Protein AF-A0A527YS20-F1 (afdb_monomer_lite)

pLDDT: mean 75.53, std 14.33, range [44.69, 91.94]

Secondary structure (DSSP, 8-state):
--SEEEEEEEEEEEETTEEEEEEEEEEEEEEE-SS-SSGGGGTT-TT-EEEEEEEEEEE-------------

Radius of gyration: 20.19 Å; chains: 1; bounding box: 37×22×66 Å

Foldseek 3Di:
DVFKDKDKDWDWDDDPPDTDIWIKIKIWGWDWDCDDPDPVCCVVCVRRIDTPDIDMDTDPDPDPDPPDPPDD

Structure (mmCIF, N/CA/C/O backbone):
data_AF-A0A527YS20-F1
#
_entry.id   AF-A0A527YS20-F1
#
loop_
_atom_site.group_PDB
_atom_site.id
_atom_site.type_symbol
_atom_site.label_atom_id
_atom_site.label_alt_id
_atom_site.label_comp_id
_atom_site.label_asym_id
_atom_site.label_entity_id
_atom_site.label_seq_id
_atom_site.pdbx_PDB_ins_code
_atom_site.Cartn_x
_atom_site.Cartn_y
_atom_site.Cartn_z
_atom_site.occupancy
_atom_site.B_iso_or_equiv
_atom_site.auth_seq_id
_atom_site.auth_comp_id
_atom_site.auth_asym_id
_atom_site.auth_atom_id
_atom_site.pdbx_PDB_model_num
ATOM 1 N N . ASN A 1 1 ? -16.159 -9.631 -3.230 1.00 56.41 1 ASN A N 1
ATOM 2 C CA . ASN A 1 1 ? -14.804 -9.228 -2.784 1.00 56.41 1 ASN A CA 1
ATOM 3 C C . ASN A 1 1 ? -14.740 -7.722 -2.530 1.00 56.41 1 ASN A C 1
ATOM 5 O O . ASN A 1 1 ? -14.265 -6.993 -3.383 1.00 56.41 1 ASN A O 1
ATOM 9 N N . ARG A 1 2 ? -15.267 -7.232 -1.395 1.00 73.50 2 ARG A N 1
ATOM 10 C CA . ARG A 1 2 ? -15.379 -5.779 -1.102 1.00 73.50 2 ARG A CA 1
ATOM 11 C C . ARG A 1 2 ? -14.186 -5.204 -0.315 1.00 73.50 2 ARG A C 1
ATOM 13 O O . ARG A 1 2 ? -14.180 -4.027 0.016 1.00 73.50 2 ARG A O 1
ATOM 20 N N . THR A 1 3 ? -13.218 -6.057 0.011 1.00 84.88 3 THR A N 1
ATOM 21 C CA . THR A 1 3 ? -12.059 -5.804 0.888 1.00 84.88 3 THR A CA 1
ATOM 22 C C . THR A 1 3 ? -10.732 -6.121 0.194 1.00 84.88 3 THR A C 1
ATOM 24 O O . THR A 1 3 ? -9.697 -6.235 0.843 1.00 84.88 3 THR A O 1
ATOM 27 N N . THR A 1 4 ? -10.755 -6.308 -1.126 1.00 87.81 4 THR A N 1
ATOM 28 C CA . THR A 1 4 ? -9.574 -6.603 -1.939 1.00 87.81 4 THR A CA 1
ATOM 29 C C . THR A 1 4 ? -9.543 -5.626 -3.100 1.00 87.81 4 THR A C 1
ATOM 31 O O . THR A 1 4 ? -10.542 -5.487 -3.802 1.00 87.81 4 THR A O 1
ATOM 34 N N . ALA A 1 5 ? -8.413 -4.953 -3.286 1.00 88.50 5 ALA A N 1
ATOM 35 C CA . ALA A 1 5 ? -8.173 -4.041 -4.393 1.00 88.50 5 ALA A CA 1
ATOM 36 C C . ALA A 1 5 ? -6.952 -4.496 -5.191 1.00 88.50 5 ALA A C 1
ATOM 38 O O . ALA A 1 5 ? -5.951 -4.932 -4.620 1.00 88.50 5 ALA A O 1
ATOM 39 N N . THR A 1 6 ? -7.038 -4.355 -6.511 1.00 91.00 6 THR A N 1
ATOM 40 C CA . THR A 1 6 ? -5.905 -4.517 -7.421 1.00 91.00 6 THR A CA 1
ATOM 41 C C . THR A 1 6 ? -5.490 -3.140 -7.911 1.00 91.00 6 THR A C 1
ATOM 43 O O . THR A 1 6 ? -6.314 -2.395 -8.438 1.00 91.00 6 THR A O 1
ATOM 46 N N . VAL A 1 7 ? -4.219 -2.799 -7.731 1.00 89.62 7 VAL A N 1
ATOM 47 C CA . VAL A 1 7 ? -3.647 -1.503 -8.095 1.00 89.62 7 VAL A CA 1
ATOM 48 C C . VAL A 1 7 ? -2.524 -1.741 -9.094 1.00 89.62 7 VAL A C 1
ATOM 50 O O . VAL A 1 7 ? -1.572 -2.458 -8.796 1.00 89.62 7 VAL A O 1
ATOM 53 N N . ARG A 1 8 ? -2.630 -1.142 -10.281 1.00 90.62 8 ARG A N 1
ATOM 54 C CA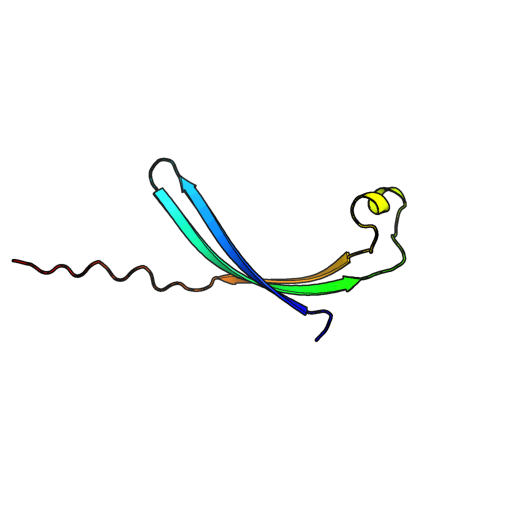 . ARG A 1 8 ? -1.544 -1.114 -11.268 1.00 90.62 8 ARG A CA 1
ATOM 55 C C . ARG A 1 8 ? -0.730 0.152 -11.065 1.00 90.62 8 ARG A C 1
ATOM 57 O O . ARG A 1 8 ? -1.305 1.237 -11.009 1.00 90.62 8 ARG A O 1
ATOM 64 N N . LEU A 1 9 ? 0.583 0.010 -10.945 1.00 88.69 9 LEU A N 1
ATOM 65 C CA . LEU A 1 9 ? 1.497 1.129 -10.744 1.00 88.69 9 LEU A CA 1
ATOM 66 C C . LEU A 1 9 ? 2.733 0.966 -11.628 1.00 88.69 9 LEU A C 1
ATOM 68 O O . LEU A 1 9 ? 3.229 -0.140 -11.827 1.00 88.69 9 LEU A O 1
ATOM 72 N N . SER A 1 10 ? 3.233 2.081 -12.146 1.00 86.38 10 SER A N 1
ATOM 73 C CA . SER A 1 10 ? 4.500 2.149 -12.869 1.00 86.38 10 SER A CA 1
ATOM 74 C C . SER A 1 10 ? 5.486 2.979 -12.061 1.00 86.38 10 SER A C 1
ATOM 76 O O . SER A 1 10 ? 5.155 4.089 -11.641 1.00 86.38 10 SER A O 1
ATOM 78 N N . THR A 1 11 ? 6.686 2.459 -11.844 1.00 87.62 11 THR A N 1
ATOM 79 C CA . THR A 1 11 ? 7.773 3.188 -11.189 1.00 87.62 11 THR A CA 1
ATOM 80 C C . THR A 1 11 ? 8.772 3.646 -12.235 1.00 87.62 11 THR A C 1
ATOM 82 O O . THR A 1 11 ? 9.218 2.853 -13.060 1.00 87.62 11 THR A O 1
ATOM 85 N N . GLU A 1 12 ? 9.129 4.925 -12.199 1.00 88.81 12 GLU A N 1
ATOM 86 C CA . GLU A 1 12 ? 10.154 5.497 -13.068 1.00 88.81 12 GLU A CA 1
ATOM 87 C C . GLU A 1 12 ? 11.378 5.850 -12.236 1.00 88.81 12 GLU A C 1
ATOM 89 O O . GLU A 1 12 ? 11.344 6.753 -11.401 1.00 88.81 12 GLU A O 1
ATOM 94 N N . GLU A 1 13 ? 12.471 5.130 -12.465 1.00 86.81 13 GLU A N 1
ATOM 95 C CA . GLU A 1 13 ? 13.757 5.439 -11.863 1.00 86.81 13 GLU A CA 1
ATOM 96 C C . GLU A 1 13 ? 14.593 6.248 -12.856 1.00 86.81 13 GLU A C 1
ATOM 98 O O . GLU A 1 13 ? 15.019 5.746 -13.901 1.00 86.81 13 GLU A O 1
ATOM 103 N N . LYS A 1 14 ? 14.827 7.523 -12.531 1.00 88.44 14 LYS A N 1
ATOM 104 C CA . LYS A 1 14 ? 15.665 8.419 -13.329 1.00 88.44 14 LYS A CA 1
ATOM 105 C C . LYS A 1 14 ? 17.090 8.420 -12.773 1.00 88.44 14 LYS A C 1
ATOM 107 O O . LYS A 1 14 ? 17.361 9.000 -11.724 1.00 88.44 14 LYS A O 1
ATOM 112 N N . ARG A 1 15 ? 18.010 7.775 -13.487 1.00 85.62 15 ARG A N 1
ATOM 113 C CA . ARG A 1 15 ? 19.466 7.846 -13.277 1.00 85.62 15 ARG A CA 1
ATOM 114 C C . ARG A 1 15 ? 20.066 8.851 -14.265 1.00 85.62 15 ARG A C 1
ATOM 116 O O . ARG A 1 15 ? 19.460 9.137 -15.293 1.00 85.62 15 ARG A O 1
ATOM 123 N N . GLN A 1 16 ? 21.265 9.365 -13.969 1.00 81.69 16 GLN A N 1
ATOM 124 C CA . GLN A 1 16 ? 21.936 10.461 -14.702 1.00 81.69 16 GLN A CA 1
ATOM 125 C C . GLN A 1 16 ? 21.890 10.364 -16.238 1.00 81.69 16 GLN A C 1
ATOM 127 O O . GLN A 1 16 ? 21.871 11.402 -16.888 1.00 81.69 16 GLN A O 1
ATOM 132 N N . ASN A 1 17 ? 21.839 9.159 -16.814 1.00 83.88 17 ASN A N 1
ATOM 133 C CA . ASN A 1 17 ? 21.740 8.965 -18.263 1.00 83.88 17 ASN A CA 1
ATOM 134 C C . ASN A 1 17 ? 20.737 7.870 -18.682 1.00 83.88 17 ASN A C 1
ATOM 136 O O . ASN A 1 17 ? 20.732 7.411 -19.819 1.00 83.88 17 ASN A O 1
ATOM 140 N N . THR A 1 18 ? 19.904 7.382 -17.759 1.00 79.69 18 THR A N 1
ATOM 141 C CA . THR A 1 18 ? 18.965 6.288 -18.048 1.00 79.69 18 THR A CA 1
ATOM 142 C C . THR A 1 18 ? 17.689 6.475 -17.252 1.00 79.69 18 THR A C 1
ATOM 144 O O . THR A 1 18 ? 17.729 6.682 -16.044 1.00 79.69 18 THR A O 1
ATOM 147 N N . THR A 1 19 ? 16.548 6.377 -17.930 1.00 83.94 19 THR A N 1
ATOM 148 C CA . THR A 1 19 ? 15.241 6.274 -17.277 1.00 83.94 19 THR A CA 1
ATOM 149 C C . THR A 1 19 ? 14.779 4.834 -17.408 1.00 83.94 19 THR A C 1
ATOM 151 O O . THR A 1 19 ? 14.589 4.356 -18.524 1.00 83.94 19 THR A O 1
ATOM 154 N N . ARG A 1 20 ? 14.630 4.133 -16.283 1.00 82.25 20 ARG A N 1
ATOM 155 C CA . ARG A 1 20 ? 14.096 2.769 -16.252 1.00 82.25 20 ARG A CA 1
ATOM 156 C C . ARG A 1 20 ? 12.658 2.827 -15.758 1.00 82.25 20 ARG A C 1
ATOM 158 O O . ARG A 1 20 ? 12.412 3.290 -14.647 1.00 82.25 20 ARG A O 1
ATOM 165 N N . ARG A 1 21 ? 11.714 2.386 -16.591 1.00 85.94 21 ARG A N 1
ATOM 166 C CA . ARG A 1 21 ? 10.303 2.259 -16.214 1.00 85.94 21 ARG A CA 1
ATOM 167 C C . ARG A 1 21 ? 10.007 0.796 -15.910 1.00 85.94 21 ARG A C 1
ATOM 169 O O . ARG A 1 21 ? 10.213 -0.063 -16.759 1.00 85.94 21 ARG A O 1
ATOM 176 N N . GLU A 1 22 ? 9.528 0.525 -14.708 1.00 86.81 22 GLU A N 1
ATOM 177 C CA . GLU A 1 22 ? 9.105 -0.805 -14.277 1.00 86.81 22 GLU A CA 1
ATOM 178 C C . GLU A 1 22 ? 7.607 -0.798 -13.990 1.00 86.81 22 GLU A C 1
ATOM 180 O O . GLU A 1 22 ? 7.052 0.200 -13.524 1.00 86.81 22 GLU A O 1
ATOM 185 N N . HIS A 1 23 ? 6.949 -1.913 -14.283 1.00 89.12 23 HIS A N 1
ATOM 186 C CA . HIS A 1 23 ? 5.514 -2.070 -14.108 1.00 89.12 23 HIS A CA 1
ATOM 187 C C . HIS A 1 23 ? 5.245 -3.105 -13.025 1.00 89.12 23 HIS A C 1
ATOM 189 O O . HIS A 1 23 ? 5.915 -4.135 -12.933 1.00 89.12 23 HIS A O 1
ATOM 195 N N . TRP A 1 24 ? 4.270 -2.802 -12.178 1.00 88.69 24 TRP A N 1
ATOM 196 C CA . TRP A 1 24 ? 3.945 -3.606 -11.015 1.00 88.69 24 TRP A CA 1
ATOM 197 C C . TRP A 1 24 ? 2.436 -3.711 -10.848 1.00 88.69 24 TRP A C 1
ATOM 199 O O . TRP A 1 24 ? 1.687 -2.749 -11.057 1.00 88.69 24 TRP A O 1
ATOM 209 N N . VAL A 1 25 ? 2.003 -4.871 -10.366 1.00 91.44 25 VAL A N 1
ATOM 210 C CA . VAL A 1 25 ? 0.629 -5.094 -9.929 1.00 91.44 25 VAL A CA 1
ATOM 211 C C . VAL A 1 25 ? 0.648 -5.370 -8.435 1.00 91.44 25 VAL A C 1
ATOM 213 O O . VAL A 1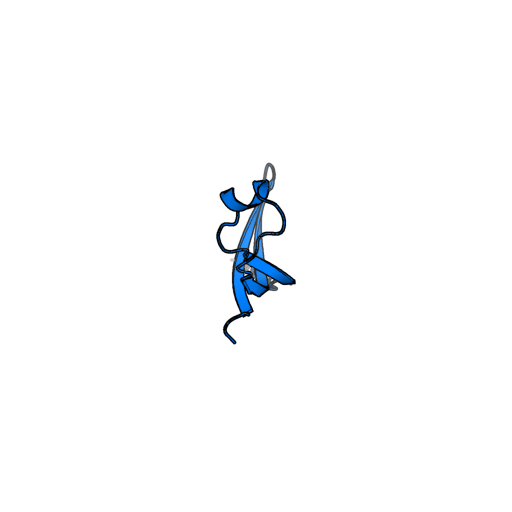 25 ? 1.305 -6.298 -7.965 1.00 91.44 25 VAL A O 1
ATOM 216 N N . ALA A 1 26 ? -0.067 -4.551 -7.672 1.00 90.94 26 ALA A N 1
ATOM 217 C CA . ALA A 1 26 ? -0.257 -4.745 -6.247 1.00 90.94 26 ALA A CA 1
ATOM 218 C C . ALA A 1 26 ? -1.657 -5.293 -5.964 1.00 90.94 26 ALA A C 1
ATOM 220 O O . ALA A 1 26 ? -2.658 -4.779 -6.468 1.00 90.94 26 ALA A O 1
ATOM 221 N N . VAL A 1 27 ? -1.728 -6.319 -5.123 1.00 91.94 27 VAL A N 1
ATOM 222 C CA . VAL A 1 27 ? -2.973 -6.844 -4.564 1.00 91.94 27 VAL A CA 1
ATOM 223 C C . VAL A 1 27 ? -2.988 -6.509 -3.082 1.00 91.94 27 VAL A C 1
ATOM 225 O O . VAL A 1 27 ? -2.086 -6.883 -2.331 1.00 91.94 27 VAL A O 1
ATOM 228 N N . ILE A 1 28 ? -4.012 -5.768 -2.671 1.00 91.69 28 ILE A N 1
ATOM 229 C CA . ILE A 1 28 ? -4.132 -5.226 -1.320 1.00 91.69 28 ILE A CA 1
ATOM 230 C C . ILE A 1 28 ? -5.417 -5.751 -0.704 1.00 91.69 28 ILE A C 1
ATOM 232 O O . ILE A 1 28 ? -6.502 -5.559 -1.259 1.00 91.69 28 ILE A O 1
ATOM 236 N N . LYS A 1 29 ? -5.308 -6.374 0.469 1.00 90.62 29 LYS A N 1
ATOM 237 C CA . LYS A 1 29 ? -6.457 -6.722 1.303 1.00 90.62 29 LYS A CA 1
ATOM 238 C C . LYS A 1 29 ? -6.559 -5.715 2.436 1.00 90.62 29 LYS A C 1
ATOM 240 O O . LYS A 1 29 ? -5.595 -5.502 3.172 1.00 90.62 29 LYS A O 1
ATOM 245 N N . PHE A 1 30 ? -7.714 -5.081 2.560 1.00 88.12 30 PHE A N 1
ATOM 246 C CA . PHE A 1 30 ? -7.932 -3.995 3.504 1.00 88.12 30 PHE A CA 1
ATOM 247 C C . PHE A 1 30 ? -9.256 -4.148 4.248 1.00 88.12 30 PHE A C 1
ATOM 249 O O . PHE A 1 30 ? -10.204 -4.777 3.776 1.00 88.12 30 PHE A O 1
ATOM 256 N N . ARG A 1 31 ? -9.329 -3.537 5.426 1.00 85.56 31 ARG A N 1
ATOM 257 C CA . ARG A 1 31 ? -10.542 -3.410 6.234 1.00 85.56 31 ARG A CA 1
ATOM 258 C C . ARG A 1 31 ? -10.650 -1.993 6.777 1.00 85.56 31 ARG A C 1
ATOM 260 O O . ARG A 1 31 ? -9.641 -1.324 6.968 1.00 85.56 31 ARG A O 1
ATOM 267 N N . TYR A 1 32 ? -11.872 -1.565 7.060 1.00 80.25 32 TYR A N 1
ATOM 268 C CA . TYR A 1 32 ? -12.135 -0.331 7.796 1.00 80.25 32 TYR A CA 1
ATOM 269 C C . TYR A 1 32 ? -12.456 -0.679 9.249 1.00 80.25 32 TYR A C 1
ATOM 271 O O . TYR A 1 32 ? -13.170 -1.653 9.504 1.00 80.25 32 TYR A O 1
ATOM 279 N N . THR A 1 33 ? -11.930 0.092 10.196 1.00 70.12 33 THR A N 1
ATOM 280 C CA . THR A 1 33 ? -12.273 -0.023 11.617 1.00 70.12 33 THR A CA 1
ATOM 281 C C . THR A 1 33 ? -12.804 1.316 12.119 1.00 70.12 33 THR A C 1
ATOM 283 O O . THR A 1 33 ? -12.164 2.346 11.951 1.00 70.12 33 THR A O 1
ATOM 286 N N . SER A 1 34 ? -13.993 1.321 12.726 1.00 61.88 34 SER A N 1
ATOM 287 C CA . SER A 1 34 ? -14.646 2.546 13.220 1.00 61.88 34 SER A CA 1
ATOM 288 C C . SER A 1 34 ? -14.038 3.080 14.524 1.00 61.88 34 SER A C 1
ATOM 290 O O . SER A 1 34 ? -14.335 4.200 14.940 1.00 61.88 34 SER A O 1
ATOM 292 N N . THR A 1 35 ? -13.169 2.301 15.168 1.00 58.97 35 THR A N 1
ATOM 293 C CA . THR A 1 35 ? -12.471 2.658 16.404 1.00 58.97 35 THR A CA 1
ATOM 294 C C 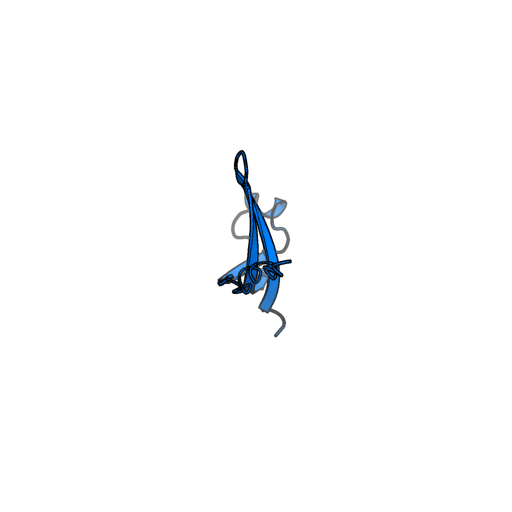. THR A 1 35 ? -10.975 2.855 16.142 1.00 58.97 35 THR A C 1
ATOM 296 O O . THR A 1 35 ? -10.234 1.881 15.993 1.00 58.97 35 THR A O 1
ATOM 299 N N . PRO A 1 36 ? -10.497 4.107 16.073 1.00 57.78 36 PRO A N 1
ATOM 300 C CA . PRO A 1 36 ? -9.070 4.393 16.076 1.00 57.78 36 PRO A CA 1
ATOM 301 C C . PRO A 1 36 ? -8.496 4.138 17.472 1.00 57.78 36 PRO A C 1
ATOM 303 O O . PRO A 1 36 ? -9.092 4.509 18.480 1.00 57.78 36 PRO A O 1
ATOM 306 N N . LEU A 1 37 ? -7.327 3.499 17.523 1.00 59.25 37 LEU A N 1
ATOM 307 C CA . LEU A 1 37 ? -6.697 3.049 18.769 1.00 59.25 37 LEU A CA 1
ATOM 308 C C . LEU A 1 37 ? -6.118 4.207 19.613 1.00 59.25 37 LEU A C 1
ATOM 310 O O . LEU A 1 37 ? -5.889 4.034 20.806 1.00 59.25 37 LEU A O 1
ATOM 314 N N . LYS A 1 38 ? -5.876 5.380 19.006 1.00 61.44 38 LYS A N 1
ATOM 315 C CA . LYS A 1 38 ? -5.379 6.609 19.654 1.00 61.44 38 LYS A CA 1
ATOM 316 C C . LYS A 1 38 ? -5.922 7.855 18.945 1.00 61.44 38 LYS A C 1
ATOM 318 O O . LYS A 1 38 ? -6.066 7.855 17.723 1.00 61.44 38 LYS A O 1
ATOM 323 N N . ASN A 1 39 ? -6.193 8.917 19.706 1.00 60.88 39 ASN A N 1
ATOM 324 C CA . ASN A 1 39 ? -6.811 10.152 19.204 1.00 60.88 39 ASN A CA 1
ATOM 325 C C . ASN A 1 39 ? -5.908 10.938 18.227 1.00 60.88 39 ASN A C 1
ATOM 327 O O . ASN A 1 39 ? -6.417 11.644 17.366 1.00 60.88 39 ASN A O 1
ATOM 331 N N . GLU A 1 40 ? -4.587 10.767 18.308 1.00 66.19 40 GLU A N 1
ATOM 332 C CA . GLU A 1 40 ? -3.596 11.444 17.451 1.00 66.19 40 GLU A CA 1
ATOM 333 C C . GLU A 1 40 ? -3.641 10.971 15.986 1.00 66.19 40 GLU A C 1
ATOM 335 O O . GLU A 1 40 ? -3.432 11.766 15.080 1.00 66.19 40 GLU A O 1
ATOM 340 N N . TYR A 1 41 ? -4.008 9.710 15.725 1.00 63.59 41 TYR A N 1
ATOM 341 C CA . TYR A 1 41 ? -4.068 9.157 14.361 1.00 63.59 41 TYR A CA 1
ATOM 342 C C . TYR A 1 41 ? -5.409 9.382 13.651 1.00 63.59 41 TYR A C 1
ATOM 344 O O . TYR A 1 41 ? -5.571 9.005 12.489 1.00 63.59 41 TYR A O 1
ATOM 352 N N . ARG A 1 42 ? -6.392 9.991 14.331 1.00 66.88 42 ARG A N 1
ATOM 353 C CA . ARG A 1 42 ? -7.705 10.283 13.732 1.00 66.88 42 ARG A CA 1
ATOM 354 C C . ARG A 1 42 ? -7.637 11.308 12.608 1.00 66.88 42 ARG A C 1
ATOM 356 O O . ARG A 1 42 ? -8.485 11.249 11.723 1.00 66.88 42 ARG A O 1
ATOM 363 N N . PHE A 1 43 ? -6.668 12.221 12.654 1.00 68.19 43 PHE A N 1
ATOM 364 C CA . PHE A 1 43 ? -6.520 13.261 11.637 1.00 68.19 43 PHE A CA 1
ATOM 365 C C . PHE A 1 43 ? -6.078 12.687 10.287 1.00 68.19 43 PHE A C 1
ATOM 367 O O . PHE A 1 43 ? -6.679 13.025 9.272 1.00 68.19 43 PHE A O 1
ATOM 374 N N . ASP A 1 44 ? -5.120 11.758 10.279 1.00 70.56 44 ASP A N 1
ATOM 375 C CA . ASP A 1 44 ? -4.639 11.134 9.039 1.00 70.56 44 ASP A CA 1
ATOM 376 C C . ASP A 1 44 ? -5.543 9.989 8.561 1.00 70.56 44 ASP A C 1
ATOM 378 O O . ASP A 1 44 ? -5.643 9.719 7.364 1.00 70.56 44 ASP A O 1
ATOM 382 N N . ASN A 1 45 ? -6.212 9.292 9.488 1.00 70.12 45 ASN A N 1
ATOM 383 C CA . ASN A 1 45 ? -7.020 8.117 9.172 1.00 70.12 45 ASN A CA 1
ATOM 384 C C . ASN A 1 45 ? -8.398 8.139 9.863 1.00 70.12 45 ASN A C 1
ATOM 386 O O . ASN A 1 45 ? -8.661 7.335 10.767 1.00 70.12 45 ASN A O 1
ATOM 390 N N . PRO A 1 46 ? -9.316 9.019 9.423 1.00 69.94 46 PRO A N 1
ATOM 391 C CA . PRO A 1 46 ? -10.634 9.179 10.042 1.00 69.94 46 PRO A CA 1
ATOM 392 C C . PRO A 1 46 ? -11.525 7.932 9.924 1.00 69.94 46 PRO A C 1
ATOM 394 O O . PRO A 1 46 ? -12.425 7.742 10.740 1.00 69.94 46 PRO A O 1
ATOM 397 N N . LEU A 1 47 ? -11.270 7.065 8.935 1.00 76.62 47 LEU A N 1
ATOM 398 C CA . LEU A 1 47 ? -12.042 5.842 8.668 1.00 76.62 47 LEU A CA 1
ATOM 399 C C . LEU A 1 47 ? -11.380 4.564 9.211 1.00 76.62 47 LEU A C 1
ATOM 401 O O . LEU A 1 47 ? -11.923 3.472 9.025 1.00 76.62 47 LEU A O 1
ATOM 405 N N . GLY A 1 48 ? -10.194 4.677 9.820 1.00 75.88 48 GLY A N 1
ATOM 406 C CA . GLY A 1 48 ? -9.420 3.525 10.281 1.00 75.88 48 GLY A CA 1
ATOM 407 C C . GLY A 1 48 ? -9.135 2.521 9.161 1.00 75.88 48 GLY A C 1
ATOM 408 O O . GLY A 1 48 ? -9.314 1.317 9.343 1.00 75.88 48 GLY A O 1
ATOM 409 N N . PHE A 1 49 ? -8.746 3.002 7.978 1.00 83.50 49 PHE A N 1
ATOM 410 C CA . PHE A 1 49 ? -8.273 2.152 6.892 1.00 83.50 49 PHE A CA 1
ATOM 411 C C . PHE A 1 49 ? -7.061 1.348 7.366 1.00 83.50 49 PHE A C 1
ATOM 413 O O . PHE A 1 49 ? -6.052 1.917 7.782 1.00 83.50 49 PHE A O 1
ATOM 420 N N . GLN A 1 50 ? -7.169 0.026 7.310 1.00 83.31 50 GLN A N 1
ATOM 421 C CA . GLN A 1 50 ? -6.115 -0.891 7.705 1.00 83.31 50 GLN A CA 1
ATOM 422 C C . GLN A 1 50 ? -5.850 -1.888 6.584 1.00 83.31 50 GLN A C 1
ATOM 424 O O . GLN A 1 50 ? -6.748 -2.614 6.156 1.00 83.31 50 GLN A O 1
ATOM 429 N N . VAL A 1 51 ? -4.592 -1.969 6.160 1.00 85.75 51 VAL A N 1
ATOM 430 C CA . VAL A 1 51 ? -4.110 -3.014 5.253 1.00 85.75 51 VAL A CA 1
ATOM 431 C C . VAL A 1 51 ? -3.776 -4.249 6.083 1.00 85.75 51 VAL A C 1
ATOM 433 O O . VAL A 1 51 ? -2.991 -4.173 7.025 1.00 85.75 51 VAL A O 1
ATOM 436 N N . THR A 1 52 ? -4.400 -5.380 5.767 1.00 87.06 52 THR A N 1
ATOM 437 C CA . THR A 1 52 ? -4.114 -6.668 6.417 1.00 87.06 52 THR A CA 1
ATOM 438 C C . THR A 1 52 ? -3.099 -7.481 5.634 1.00 87.06 52 THR A C 1
ATOM 440 O O . THR A 1 52 ? -2.367 -8.270 6.216 1.00 87.06 52 THR A O 1
ATOM 443 N N . GLU A 1 53 ? -3.081 -7.315 4.314 1.00 87.38 53 GLU A N 1
ATOM 444 C CA . GLU A 1 53 ? -2.206 -8.067 3.426 1.00 87.38 53 GLU A CA 1
ATOM 445 C C . GLU A 1 53 ? -1.817 -7.195 2.239 1.00 87.38 53 GLU A C 1
ATOM 447 O O . GLU A 1 53 ? -2.658 -6.498 1.660 1.00 87.38 53 GLU A O 1
ATOM 452 N N . TYR A 1 54 ? -0.535 -7.237 1.895 1.00 90.06 54 TYR A N 1
ATOM 453 C CA . TYR A 1 54 ? 0.036 -6.493 0.789 1.00 90.06 5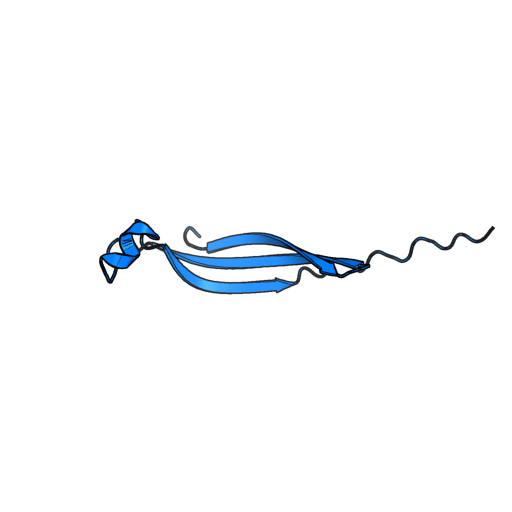4 TYR A CA 1
ATOM 454 C C . TYR A 1 54 ? 0.964 -7.409 0.005 1.00 90.06 54 TYR A C 1
ATOM 456 O O . TYR A 1 54 ? 1.943 -7.922 0.547 1.00 90.06 54 TYR A O 1
ATOM 464 N N . ARG A 1 55 ? 0.664 -7.581 -1.280 1.00 88.25 55 ARG A N 1
ATOM 465 C CA . ARG A 1 55 ? 1.531 -8.269 -2.229 1.00 88.25 55 ARG A CA 1
ATOM 466 C C . ARG A 1 55 ? 1.749 -7.370 -3.431 1.00 88.25 55 ARG A C 1
ATOM 468 O O . ARG A 1 55 ? 0.803 -6.769 -3.933 1.00 88.25 55 ARG A O 1
ATOM 475 N N . ARG A 1 56 ? 2.991 -7.302 -3.897 1.00 89.69 56 ARG A N 1
ATOM 476 C CA . ARG A 1 56 ? 3.356 -6.626 -5.138 1.00 89.69 56 ARG A CA 1
ATOM 477 C C . ARG A 1 56 ? 4.142 -7.595 -5.997 1.00 89.69 56 ARG A C 1
ATOM 479 O O . ARG A 1 56 ? 5.195 -8.060 -5.573 1.00 89.69 56 ARG A O 1
ATOM 486 N N . ASP A 1 57 ? 3.635 -7.856 -7.188 1.00 86.88 57 ASP A N 1
ATOM 487 C CA . ASP A 1 57 ? 4.292 -8.693 -8.179 1.00 86.88 57 ASP A CA 1
ATOM 488 C C . ASP A 1 57 ? 4.793 -7.816 -9.327 1.00 86.88 57 ASP A C 1
ATOM 490 O O . ASP A 1 57 ? 4.140 -6.841 -9.722 1.00 86.88 57 ASP A O 1
ATOM 494 N N . GLN A 1 58 ? 5.984 -8.139 -9.828 1.00 81.56 58 GLN A N 1
ATOM 495 C CA . GLN A 1 58 ? 6.538 -7.475 -10.999 1.00 81.56 58 GLN A CA 1
ATOM 496 C C . GLN A 1 58 ? 5.749 -7.924 -12.224 1.00 81.56 58 GLN A C 1
ATOM 498 O O . GLN A 1 58 ? 5.629 -9.121 -12.487 1.00 81.56 58 GLN A O 1
ATOM 503 N N . GLU A 1 59 ? 5.215 -6.967 -12.977 1.00 77.00 59 GLU A N 1
ATOM 504 C CA . GLU A 1 59 ? 4.701 -7.266 -14.303 1.00 77.00 59 GLU A CA 1
ATOM 505 C C . GLU A 1 59 ? 5.930 -7.434 -15.196 1.00 77.00 59 GLU A C 1
ATOM 507 O O . GLU A 1 59 ? 6.667 -6.477 -15.447 1.00 77.00 59 GLU A O 1
ATOM 512 N N . SER A 1 60 ? 6.224 -8.676 -15.589 1.00 62.94 60 SER A N 1
ATOM 513 C CA . SER A 1 60 ? 7.280 -8.954 -16.558 1.00 62.94 60 SER A CA 1
ATOM 514 C C . SER A 1 60 ? 6.871 -8.329 -17.886 1.00 62.94 60 SER A C 1
ATOM 516 O O . SER A 1 60 ? 6.164 -8.941 -18.683 1.00 62.94 60 SER A O 1
ATOM 518 N N . LEU A 1 61 ? 7.294 -7.089 -18.116 1.00 60.34 61 LEU A N 1
ATOM 519 C CA . LEU A 1 61 ? 7.307 -6.550 -19.459 1.00 60.34 61 LEU A CA 1
ATOM 520 C C . LEU A 1 61 ? 8.324 -7.369 -20.257 1.00 60.34 61 LEU A C 1
ATOM 522 O O . LEU A 1 61 ? 9.451 -7.530 -19.778 1.00 60.34 61 LEU A O 1
ATOM 526 N N . PRO A 1 62 ? 7.972 -7.896 -21.441 1.00 55.19 62 PRO A N 1
ATOM 527 C CA . PRO A 1 62 ? 9.001 -8.328 -22.365 1.00 55.19 62 PRO A CA 1
ATOM 528 C C . PRO A 1 62 ? 9.911 -7.121 -22.591 1.00 55.19 62 PRO A C 1
ATOM 530 O O . PRO A 1 62 ? 9.436 -6.050 -22.984 1.00 55.19 62 PRO A O 1
ATOM 533 N N . ASP A 1 63 ? 11.194 -7.288 -22.257 1.00 53.84 63 ASP A N 1
ATOM 534 C CA . ASP A 1 63 ? 12.242 -6.333 -22.603 1.00 53.84 63 ASP A CA 1
ATOM 535 C C . ASP A 1 63 ? 12.021 -5.978 -24.069 1.00 53.84 63 ASP A C 1
ATOM 537 O O . ASP A 1 63 ? 11.843 -6.882 -24.892 1.00 53.84 63 ASP A O 1
ATOM 541 N N . ALA A 1 64 ? 11.900 -4.681 -24.359 1.00 54.12 64 ALA A N 1
ATOM 542 C CA . ALA A 1 64 ? 11.597 -4.191 -25.693 1.00 54.12 64 ALA A CA 1
ATOM 543 C C . ALA A 1 64 ? 12.430 -4.985 -26.704 1.00 54.12 64 ALA A C 1
ATOM 545 O O . ALA A 1 64 ? 13.661 -4.964 -26.636 1.00 54.12 64 ALA A O 1
ATOM 546 N N . ALA A 1 65 ? 11.748 -5.744 -27.571 1.00 50.97 65 ALA A N 1
ATOM 547 C CA . ALA A 1 65 ? 12.398 -6.534 -28.603 1.00 50.97 65 ALA A CA 1
ATOM 548 C C . ALA A 1 65 ? 13.437 -5.636 -29.293 1.00 50.97 65 ALA A C 1
ATOM 550 O O . ALA A 1 65 ? 13.097 -4.490 -29.617 1.00 50.97 65 ALA A O 1
ATOM 551 N N . PRO A 1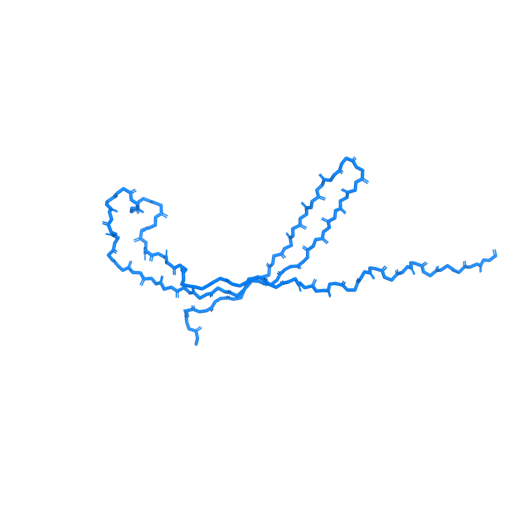 66 ? 14.696 -6.087 -29.456 1.00 48.28 66 PRO A N 1
ATOM 552 C CA . PRO A 1 66 ? 15.719 -5.263 -30.075 1.00 48.28 66 PRO A CA 1
ATOM 553 C C . PRO A 1 66 ? 15.182 -4.821 -31.430 1.00 48.28 66 PRO A C 1
ATOM 555 O O . PRO A 1 66 ? 14.762 -5.662 -32.225 1.00 48.28 66 PRO A O 1
ATOM 558 N N . ALA A 1 67 ? 15.123 -3.502 -31.632 1.00 58.84 67 ALA A N 1
ATOM 559 C CA . ALA A 1 67 ? 14.686 -2.900 -32.878 1.00 58.84 67 ALA A CA 1
ATOM 560 C C . ALA A 1 67 ? 15.354 -3.646 -34.034 1.00 58.84 67 ALA A C 1
ATOM 562 O O . ALA A 1 67 ? 16.580 -3.794 -34.063 1.00 58.84 67 ALA A O 1
ATOM 563 N N . ASP A 1 68 ? 14.503 -4.175 -34.905 1.00 47.91 68 ASP A N 1
ATOM 564 C CA . ASP A 1 68 ? 14.854 -4.994 -36.047 1.00 47.91 68 ASP A CA 1
ATOM 565 C C . ASP A 1 68 ? 16.026 -4.355 -36.798 1.00 47.91 68 ASP A C 1
ATOM 567 O O . ASP A 1 68 ? 15.951 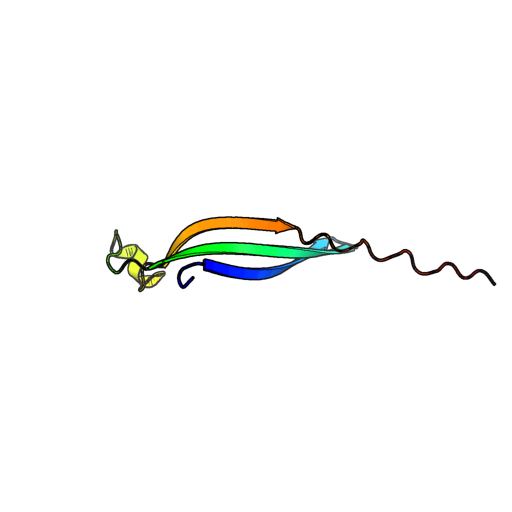-3.235 -37.310 1.00 47.91 68 ASP A O 1
ATOM 571 N N . ARG A 1 69 ? 17.164 -5.049 -36.776 1.00 54.84 69 ARG A N 1
ATOM 572 C CA . ARG A 1 69 ? 18.388 -4.647 -37.455 1.00 54.84 69 ARG A CA 1
ATOM 573 C C . ARG A 1 69 ? 18.210 -5.006 -38.925 1.00 54.84 69 ARG A C 1
ATOM 575 O O . ARG A 1 69 ? 18.831 -5.949 -39.408 1.00 54.84 69 ARG A O 1
ATOM 582 N N . THR A 1 70 ? 17.362 -4.270 -39.640 1.00 48.09 70 THR A N 1
ATOM 583 C CA . THR A 1 70 ? 17.295 -4.379 -41.097 1.00 48.09 70 THR A CA 1
ATOM 584 C C . THR A 1 70 ? 18.520 -3.682 -41.680 1.00 48.09 70 THR A C 1
ATOM 586 O O . THR A 1 70 ? 18.561 -2.473 -41.891 1.00 48.09 70 THR A O 1
ATOM 589 N N . VAL A 1 71 ? 19.562 -4.489 -41.852 1.00 51.97 71 VAL A N 1
ATOM 590 C CA . VAL A 1 71 ? 20.689 -4.260 -42.752 1.00 51.97 71 VAL A CA 1
ATOM 591 C C . VAL A 1 71 ? 20.184 -3.843 -44.140 1.00 51.97 71 VAL A C 1
ATOM 593 O O . VAL A 1 71 ? 19.302 -4.492 -44.702 1.00 51.97 71 VAL A O 1
ATOM 596 N N . GLN A 1 72 ? 20.764 -2.772 -44.679 1.00 44.69 72 GLN A N 1
ATOM 597 C CA . GLN A 1 72 ? 20.796 -2.459 -46.107 1.00 44.69 72 GLN A CA 1
ATOM 598 C C . GLN A 1 72 ? 22.255 -2.260 -46.503 1.00 44.69 72 GLN A C 1
ATOM 600 O O . GLN A 1 72 ? 22.990 -1.655 -45.686 1.00 44.69 72 GLN A O 1
#

Sequence (72 aa):
NRTTATVRLSTEEKRQNTTRREHWVAVIKFRYTSTPLKNEYRFDNPLGFQVTEYRRDQESLPDAAPADRTVQ